Protein AF-O46902-F1 (afdb_monomer)

Sequence (65 aa):
MTTNLDSTQLEKLTDTDINDTVLKLKKELFELRLQKATRQEIKPHLFKQKKKLIAKLLTIKSKKS

Radius of gyration: 13.1 Å; Cα contacts (8 Å, |Δi|>4): 25; chains: 1; bounding box: 18×36×33 Å

InterPro domains:
  IPR001854 Large ribosomal subunit protein uL29 [MF_00374] (5-64)
  IPR001854 Large ribosomal subunit protein uL29 [PF00831] (9-64)
  IPR001854 Large ribosomal subunit protein uL29 [TIGR00012] (9-64)
  IPR001854 Large ribosomal subunit protein uL29 [cd00427] (8-64)
  IPR036049 Large ribosomal subunit protein uL29 superfamily [G3DSA:1.10.287.310] (6-65)
  IPR036049 Large ribosomal subunit protein uL29 superfamily [SSF46561] (7-64)
  IPR050063 Universal ribosomal protein uL29 [PTHR10916] (8-64)

Organism: Guillardia theta (NCBI:txid55529)

Mean predicted aligned error: 5.96 Å

Nearest PDB structures (foldseek):
  6c5l-assembly2_D2  TM=9.394E-01  e=1.912E-02  Thermus thermophilus
  6vwm-assembly1_W  TM=9.274E-01  e=2.155E-02  Escherichia coli
  4v7j-assembly2_B2  TM=9.400E-01  e=2.030E-02  Thermus thermophilus HB8
  7m4v-assembly1_X  TM=9.303E-01  e=3.473E-02  Acinetobacter baumannii AB0057
  7ryg-assembly1_X  TM=9.256E-01  e=5.599E-02  Acinetobacter baumannii AB0057

pLDDT: mean 87.56, std 13.62, range [36.59, 97.19]

Secondary structure (DSSP, 8-state):
------HHHHHTS-HHHHHHHHHHHHHHHHHHHHHHHTT----THHHHHHHHHHHHHHHHHHHH-

Solvent-accessible surface area (backbone atoms only — not comparable to full-atom values): 3952 Å² total; per-residue (Å²): 132,87,71,79,80,47,70,75,65,63,71,72,53,50,74,66,55,48,51,52,50,44,52,52,48,52,50,54,52,48,51,55,51,50,39,55,74,72,69,48,97,73,67,75,65,53,60,57,52,49,53,51,50,45,52,53,48,53,52,51,55,61,71,75,106

Foldseek 3Di:
DPPPCPLVNLLPDDPVRLVVVLVVLVVVLVVQVVCVVVVHDHDVCSNVVSVVSNVSSVVSSVVVD

Structure (mmCIF, N/CA/C/O backbone):
data_AF-O46902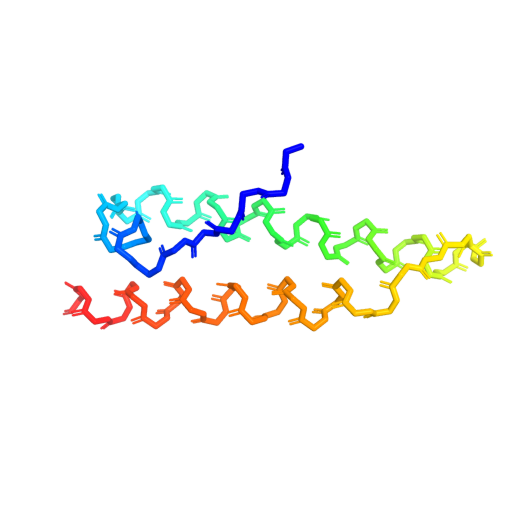-F1
#
_entry.id   AF-O46902-F1
#
loop_
_atom_site.group_PDB
_atom_site.id
_atom_site.type_symbol
_atom_site.label_atom_id
_atom_site.label_alt_id
_atom_site.label_comp_id
_atom_site.label_asym_id
_atom_site.label_entity_id
_atom_site.label_seq_id
_atom_site.pdbx_PDB_ins_code
_atom_site.Cartn_x
_atom_site.Cartn_y
_atom_site.Cartn_z
_atom_site.occupancy
_atom_site.B_iso_or_equiv
_atom_site.auth_seq_id
_atom_site.auth_comp_id
_atom_site.auth_asym_id
_atom_site.auth_atom_id
_atom_site.pdbx_PDB_model_num
ATOM 1 N N . MET A 1 1 ? -16.149 -7.202 -5.177 1.00 36.59 1 MET A N 1
ATOM 2 C CA . MET A 1 1 ? -15.945 -6.335 -6.356 1.00 36.59 1 MET A CA 1
ATOM 3 C C . MET A 1 1 ? -14.476 -5.922 -6.451 1.00 36.59 1 MET A C 1
ATOM 5 O O . MET A 1 1 ? -14.090 -4.931 -5.846 1.00 36.59 1 MET A O 1
ATOM 9 N N . THR A 1 2 ? -13.626 -6.688 -7.144 1.00 41.66 2 THR A N 1
ATOM 10 C CA . THR A 1 2 ? -12.299 -6.197 -7.561 1.00 41.66 2 THR A CA 1
ATOM 11 C C . THR A 1 2 ? -12.501 -5.335 -8.796 1.00 41.66 2 THR A C 1
ATOM 13 O O . THR A 1 2 ? -12.402 -5.813 -9.922 1.00 41.66 2 THR A O 1
ATOM 16 N N . THR A 1 3 ? -12.866 -4.074 -8.588 1.00 48.56 3 THR A N 1
ATOM 17 C CA . THR A 1 3 ? -12.845 -3.091 -9.665 1.00 48.56 3 THR A CA 1
ATOM 18 C C . THR A 1 3 ? -11.381 -2.867 -10.036 1.00 48.56 3 THR A C 1
ATOM 20 O O . THR A 1 3 ? -10.619 -2.237 -9.299 1.00 48.56 3 THR A O 1
ATOM 23 N N . ASN A 1 4 ? -10.955 -3.451 -11.160 1.00 56.91 4 ASN A N 1
ATOM 24 C CA . ASN A 1 4 ? -9.815 -2.927 -11.900 1.00 56.91 4 ASN A CA 1
ATOM 25 C C . ASN A 1 4 ? -10.184 -1.483 -12.232 1.00 56.91 4 ASN A C 1
ATOM 27 O O . ASN A 1 4 ? -11.034 -1.231 -13.075 1.00 56.91 4 ASN A O 1
ATOM 31 N N . LEU A 1 5 ? -9.652 -0.545 -11.452 1.00 60.59 5 LEU A N 1
ATOM 32 C CA . LEU A 1 5 ? -9.890 0.873 -11.656 1.00 60.59 5 LEU A CA 1
ATOM 33 C C . LEU A 1 5 ? -9.036 1.299 -12.853 1.00 60.59 5 LEU A C 1
ATOM 35 O O . LEU A 1 5 ? -7.866 1.696 -12.715 1.00 60.59 5 LEU A O 1
ATOM 39 N N . ASP A 1 6 ? -9.611 1.111 -14.038 1.00 63.38 6 ASP A N 1
ATOM 40 C CA . ASP A 1 6 ? -9.002 1.469 -15.309 1.00 63.38 6 ASP A CA 1
ATOM 41 C C . ASP A 1 6 ? -8.638 2.959 -15.290 1.00 63.38 6 ASP A C 1
ATOM 43 O O . ASP A 1 6 ? -9.306 3.784 -14.661 1.00 63.38 6 ASP A O 1
ATOM 47 N N . SER A 1 7 ? -7.506 3.321 -15.903 1.00 68.19 7 SER A N 1
ATOM 48 C CA . SER A 1 7 ? -7.011 4.714 -15.942 1.00 68.19 7 SER A CA 1
ATOM 49 C C . SER A 1 7 ? -8.077 5.707 -16.384 1.00 68.19 7 SER A C 1
ATOM 51 O O . SER A 1 7 ? -8.200 6.763 -15.775 1.00 68.19 7 SER A O 1
ATOM 53 N N . THR A 1 8 ? -8.895 5.313 -17.353 1.00 71.50 8 THR A N 1
ATOM 54 C CA . THR A 1 8 ? -9.977 6.121 -17.918 1.00 71.50 8 THR A CA 1
ATOM 55 C C . THR A 1 8 ? -11.061 6.470 -16.901 1.00 71.50 8 THR A C 1
ATOM 57 O O . THR A 1 8 ? -11.606 7.570 -16.936 1.00 71.50 8 THR A O 1
ATOM 60 N N . GLN A 1 9 ? -11.380 5.563 -15.974 1.00 75.25 9 GLN A N 1
ATOM 61 C CA . GLN A 1 9 ? -12.356 5.829 -14.914 1.00 75.25 9 GLN A CA 1
ATOM 62 C C . GLN A 1 9 ? -11.789 6.789 -13.871 1.00 75.25 9 GLN A C 1
ATOM 64 O O . GLN A 1 9 ? -12.521 7.595 -13.304 1.00 75.25 9 GLN A O 1
ATOM 69 N N . LEU A 1 10 ? -10.478 6.712 -13.637 1.00 74.25 10 LEU A N 1
ATOM 70 C CA . LEU A 1 10 ? -9.811 7.489 -12.604 1.00 74.25 10 LEU A CA 1
ATOM 71 C C . LEU A 1 10 ? -9.667 8.973 -12.973 1.00 74.25 10 LEU A C 1
ATOM 73 O O . LEU A 1 10 ? -9.682 9.829 -12.096 1.00 74.25 10 LEU A O 1
ATOM 77 N N . GLU A 1 11 ? -9.552 9.273 -14.266 1.00 75.25 11 GLU A N 1
ATOM 78 C CA . GLU A 1 11 ? -9.429 10.640 -14.791 1.00 75.25 11 GLU A CA 1
ATOM 79 C C . GLU A 1 11 ? -10.751 11.423 -14.762 1.00 75.25 11 GLU A C 1
ATOM 81 O O . GLU A 1 11 ? -10.731 12.650 -14.748 1.00 75.25 11 GLU A O 1
ATOM 86 N N . LYS A 1 12 ? -11.903 10.737 -14.707 1.00 82.31 12 LYS A N 1
ATOM 87 C CA . LYS A 1 12 ? -13.234 11.374 -14.667 1.00 82.31 12 LYS A CA 1
ATOM 88 C C . LYS A 1 12 ? -13.671 11.833 -13.272 1.00 82.31 12 LYS A C 1
ATOM 90 O O . LYS A 1 12 ? -14.692 12.502 -13.153 1.00 82.31 12 LYS A O 1
ATOM 95 N N . LEU A 1 13 ? -12.946 11.445 -12.225 1.00 80.94 13 LEU A N 1
ATOM 96 C CA . LEU A 1 13 ? -13.295 11.769 -10.842 1.00 80.94 13 LEU A CA 1
ATOM 97 C C . LEU A 1 13 ? -13.077 13.261 -10.550 1.00 80.94 13 LEU A C 1
ATOM 99 O O . LEU A 1 13 ? -12.140 13.895 -11.047 1.00 80.94 13 LEU A O 1
ATOM 103 N N . THR A 1 14 ? -13.945 13.828 -9.714 1.00 88.31 14 THR A N 1
ATOM 104 C CA . THR A 1 14 ? -13.743 15.184 -9.194 1.00 88.31 14 THR A CA 1
ATOM 105 C C . THR A 1 14 ? -12.625 15.191 -8.148 1.00 88.31 14 THR A C 1
ATOM 107 O O . THR A 1 14 ? -12.215 14.146 -7.640 1.00 88.31 14 THR A O 1
ATOM 110 N N . ASP A 1 15 ? -12.099 16.369 -7.807 1.00 89.94 15 ASP A N 1
ATOM 111 C CA . ASP A 1 15 ? -10.994 16.456 -6.840 1.00 89.94 15 ASP A CA 1
ATOM 112 C C . ASP A 1 15 ? -11.422 15.980 -5.448 1.00 89.94 15 ASP A C 1
ATOM 114 O O . ASP A 1 15 ? -10.620 15.394 -4.717 1.00 89.94 15 ASP A O 1
ATOM 118 N N . THR A 1 16 ? -12.695 16.190 -5.101 1.00 91.06 16 THR A N 1
ATOM 119 C CA . THR A 1 16 ? -13.328 15.668 -3.888 1.00 91.06 16 THR A CA 1
ATOM 120 C C . THR A 1 16 ? -13.367 14.145 -3.909 1.00 91.06 16 THR A C 1
ATOM 122 O O . THR A 1 16 ? -12.854 13.526 -2.978 1.00 91.06 16 THR A O 1
ATOM 125 N N . ASP A 1 17 ? -13.820 13.533 -5.007 1.00 91.38 17 ASP A N 1
ATOM 126 C CA . ASP A 1 17 ? -13.869 12.070 -5.118 1.00 91.38 17 ASP A CA 1
ATOM 127 C C . ASP A 1 17 ? -12.465 11.444 -5.057 1.00 91.38 17 ASP A C 1
ATOM 129 O O . ASP A 1 17 ? -12.257 10.379 -4.465 1.00 91.38 17 ASP A O 1
ATOM 133 N N . ILE A 1 18 ? -11.460 12.107 -5.642 1.00 92.06 18 ILE A N 1
ATOM 134 C CA . ILE A 1 18 ? -10.061 11.674 -5.544 1.00 92.06 18 ILE A CA 1
ATOM 135 C C . ILE A 1 18 ? -9.596 11.701 -4.082 1.00 92.06 18 ILE A C 1
ATOM 137 O O . ILE A 1 18 ? -8.975 10.746 -3.612 1.00 92.06 18 ILE A O 1
ATOM 141 N N . ASN A 1 19 ? -9.898 12.762 -3.332 1.00 92.69 19 ASN A N 1
ATOM 142 C CA . ASN A 1 19 ? -9.513 12.846 -1.922 1.00 92.69 19 ASN A CA 1
ATOM 143 C C . ASN A 1 19 ? -10.220 11.778 -1.071 1.00 92.69 19 ASN A C 1
ATOM 145 O O . ASN A 1 19 ? -9.565 11.118 -0.257 1.00 92.69 19 ASN A O 1
ATOM 149 N N . ASP A 1 20 ? -11.512 11.548 -1.304 1.00 94.06 20 ASP A N 1
ATOM 150 C CA . ASP A 1 20 ? -12.307 10.550 -0.584 1.00 94.06 20 ASP A CA 1
ATOM 151 C C . ASP A 1 20 ? -11.826 9.125 -0.867 1.00 94.06 20 ASP A C 1
ATOM 153 O O . ASP A 1 20 ? -11.648 8.310 0.047 1.00 94.06 20 ASP A O 1
ATOM 157 N N . THR A 1 21 ? -11.523 8.821 -2.131 1.00 92.19 21 THR A N 1
ATOM 158 C CA . THR A 1 21 ? -10.945 7.527 -2.513 1.00 92.19 21 THR A CA 1
ATOM 159 C C . THR A 1 21 ? -9.550 7.328 -1.922 1.00 92.19 21 THR A C 1
ATOM 161 O O . THR A 1 21 ? -9.259 6.242 -1.413 1.00 92.19 21 THR A O 1
ATOM 164 N N . VAL A 1 22 ? -8.699 8.361 -1.892 1.00 94.62 22 VAL A N 1
ATOM 165 C CA . VAL A 1 22 ? -7.398 8.305 -1.202 1.00 94.62 22 VAL A CA 1
ATOM 166 C C . VAL A 1 22 ? -7.584 8.029 0.292 1.00 94.62 22 VAL A C 1
ATOM 168 O O . VAL A 1 22 ? -6.868 7.189 0.846 1.00 94.62 22 VAL A O 1
ATOM 171 N N . LEU A 1 23 ? -8.541 8.688 0.953 1.00 96.06 23 LEU A N 1
ATOM 172 C CA . LEU A 1 23 ? -8.833 8.462 2.370 1.00 96.06 23 LEU A CA 1
ATOM 173 C C . LEU A 1 23 ? -9.291 7.019 2.621 1.00 96.06 23 LEU A C 1
ATOM 175 O O . LEU A 1 23 ? -8.788 6.365 3.538 1.00 96.06 23 LEU A O 1
ATOM 179 N N . LYS A 1 24 ? -10.174 6.486 1.770 1.00 95.25 24 LYS A N 1
ATOM 180 C CA . LYS A 1 24 ? -10.629 5.090 1.831 1.00 95.25 24 LYS A CA 1
ATOM 181 C C . LYS A 1 24 ? -9.473 4.100 1.663 1.00 95.25 24 LYS A C 1
ATOM 183 O O . LYS A 1 24 ? -9.325 3.193 2.477 1.00 95.25 24 LYS A O 1
ATOM 188 N N . LEU A 1 25 ? -8.599 4.305 0.676 1.00 94.94 25 LEU A N 1
ATOM 189 C CA . LEU A 1 25 ? -7.430 3.444 0.455 1.00 94.94 25 LEU A CA 1
ATOM 190 C C . LEU A 1 25 ? -6.428 3.503 1.617 1.00 94.94 25 LEU A C 1
ATOM 192 O O . LEU A 1 25 ? -5.810 2.491 1.949 1.00 94.94 25 LEU A O 1
ATOM 196 N N . LYS A 1 26 ? -6.261 4.668 2.258 1.00 96.25 26 LYS A N 1
ATOM 197 C CA . LYS A 1 26 ? -5.432 4.803 3.466 1.00 96.25 26 LYS A CA 1
ATOM 198 C C . LYS A 1 26 ? -6.020 4.031 4.650 1.00 96.25 26 LYS A C 1
ATOM 200 O O . LYS A 1 26 ? -5.253 3.377 5.354 1.00 96.25 26 LYS A O 1
ATOM 205 N N . LYS A 1 27 ? -7.346 4.055 4.837 1.00 96.94 27 LYS A N 1
ATOM 206 C CA . LYS A 1 27 ? -8.040 3.228 5.842 1.00 96.94 27 LYS A CA 1
ATOM 207 C C . LYS A 1 27 ? -7.836 1.7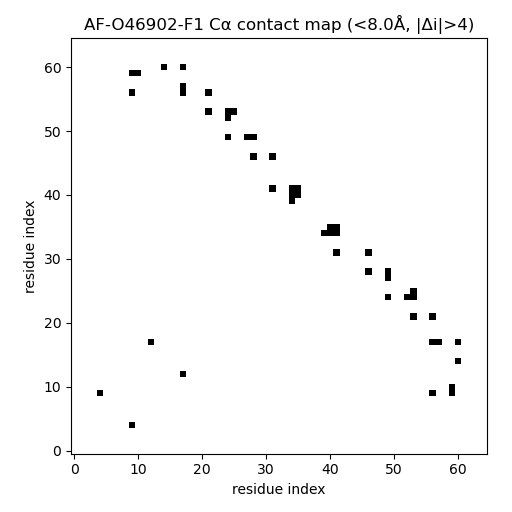37 5.570 1.00 96.94 27 LYS A C 1
ATOM 209 O O . LYS A 1 27 ? -7.401 1.015 6.453 1.00 96.94 27 LYS A O 1
ATOM 214 N N . GLU A 1 28 ? -8.019 1.287 4.331 1.00 95.25 28 GLU A N 1
ATOM 215 C CA . GLU A 1 28 ? -7.758 -0.112 3.956 1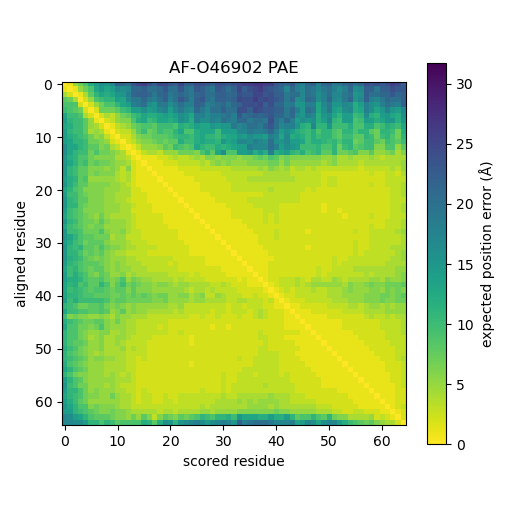.00 95.25 28 GLU A CA 1
ATOM 216 C C . GLU A 1 28 ? -6.296 -0.522 4.208 1.00 95.25 28 GLU A C 1
ATOM 218 O O . GLU A 1 28 ? -6.019 -1.634 4.649 1.00 95.25 28 GLU A O 1
ATOM 223 N N . LEU A 1 29 ? -5.338 0.380 3.966 1.00 96.19 29 LEU A N 1
ATOM 224 C CA . LEU A 1 29 ? -3.931 0.128 4.274 1.00 96.19 29 LEU A CA 1
ATOM 225 C C . LEU A 1 29 ? -3.678 0.015 5.784 1.00 96.19 29 LEU A C 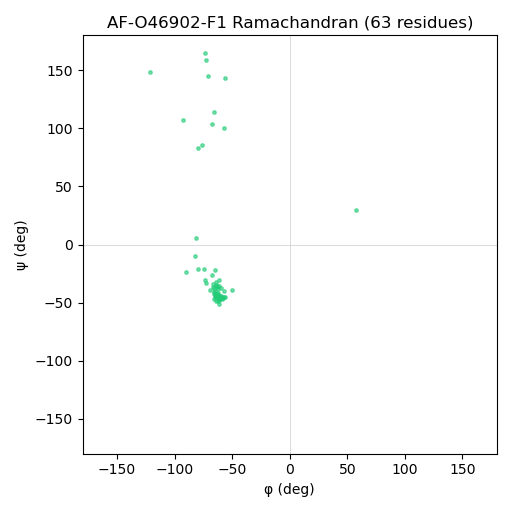1
ATOM 227 O O . LEU A 1 29 ? -2.802 -0.749 6.190 1.00 96.19 29 LEU A O 1
ATOM 231 N N . PHE A 1 30 ? -4.410 0.775 6.601 1.00 96.88 30 PHE A N 1
ATOM 232 C CA . PHE A 1 30 ? -4.368 0.675 8.057 1.00 96.88 30 PHE A CA 1
ATOM 233 C C . PHE A 1 30 ? -4.916 -0.675 8.534 1.00 96.88 30 PHE A C 1
ATOM 235 O O . PHE A 1 30 ? -4.216 -1.367 9.268 1.00 96.88 30 PHE A O 1
ATOM 242 N N . GLU A 1 31 ? -6.068 -1.108 8.019 1.00 96.25 31 GLU A N 1
ATOM 243 C CA . GLU A 1 31 ? -6.635 -2.431 8.316 1.00 96.25 31 GLU A CA 1
ATOM 244 C C . GLU A 1 31 ? -5.669 -3.563 7.952 1.00 96.25 31 GLU A C 1
ATOM 246 O O . GLU A 1 31 ? -5.397 -4.443 8.762 1.00 96.25 31 GLU A O 1
ATOM 251 N N . LEU A 1 32 ? -5.043 -3.506 6.771 1.00 96.00 32 LEU A N 1
ATOM 252 C CA . LEU A 1 32 ? -4.042 -4.504 6.377 1.00 96.00 32 LEU A CA 1
ATOM 253 C C . LEU A 1 32 ? -2.829 -4.530 7.325 1.00 96.00 32 LEU A C 1
ATOM 255 O O . LEU A 1 32 ? -2.261 -5.595 7.574 1.00 96.00 32 LEU A O 1
ATOM 259 N N . ARG A 1 33 ? -2.403 -3.375 7.859 1.00 96.69 33 ARG A N 1
ATOM 260 C CA . ARG A 1 33 ? -1.323 -3.313 8.863 1.00 96.69 33 ARG A CA 1
ATOM 261 C C . ARG A 1 33 ? -1.769 -3.898 10.198 1.00 96.69 33 ARG A C 1
ATOM 263 O O . ARG A 1 33 ? -0.968 -4.590 10.820 1.00 96.69 33 ARG A O 1
ATOM 270 N N . LEU A 1 34 ? -3.011 -3.647 10.606 1.00 96.81 34 LEU A N 1
ATOM 271 C CA . LEU A 1 34 ? -3.593 -4.214 11.819 1.00 96.81 34 LEU A CA 1
ATOM 272 C C . LEU A 1 34 ? -3.668 -5.742 11.721 1.00 96.81 34 LEU A C 1
ATOM 274 O O . LEU A 1 34 ? -3.142 -6.422 12.595 1.00 96.81 34 LEU A O 1
ATOM 278 N N . GLN A 1 35 ? -4.194 -6.279 10.616 1.00 96.31 35 GLN A N 1
ATOM 279 C CA . GLN A 1 35 ? -4.234 -7.723 10.340 1.00 96.31 35 GLN A CA 1
ATOM 280 C C . GLN A 1 35 ? -2.832 -8.353 10.353 1.00 96.31 35 GLN A C 1
ATOM 282 O O . GLN A 1 35 ? -2.624 -9.432 10.907 1.00 96.31 35 GLN A O 1
ATOM 287 N N . LYS A 1 36 ? -1.833 -7.655 9.791 1.00 95.81 36 LYS A N 1
ATOM 288 C CA . LYS A 1 36 ? -0.429 -8.088 9.859 1.00 95.81 36 LYS A CA 1
ATOM 289 C C . LYS A 1 36 ? 0.082 -8.140 11.301 1.00 95.81 36 LYS A C 1
ATOM 291 O O . LYS A 1 36 ? 0.790 -9.078 11.658 1.00 95.81 36 LYS A O 1
ATOM 296 N N . ALA A 1 37 ? -0.241 -7.132 12.109 1.00 96.88 37 ALA A N 1
ATOM 297 C CA . ALA A 1 37 ? 0.187 -7.050 13.502 1.00 96.88 37 ALA A CA 1
ATOM 298 C C . ALA A 1 37 ? -0.454 -8.148 14.367 1.00 96.88 37 ALA A C 1
ATOM 300 O O . ALA A 1 37 ? 0.221 -8.723 15.217 1.00 96.88 37 ALA A O 1
ATOM 301 N N . THR A 1 38 ? -1.714 -8.502 14.100 1.00 97.19 38 THR A N 1
ATOM 302 C CA . THR A 1 38 ? -2.442 -9.585 14.784 1.00 97.19 38 THR A CA 1
ATOM 303 C C . THR A 1 38 ? -2.122 -10.983 14.243 1.00 97.19 38 THR A C 1
ATOM 305 O O . THR A 1 38 ? -2.729 -11.955 14.685 1.00 97.19 38 THR A O 1
ATOM 308 N N . ARG A 1 39 ? -1.153 -11.107 13.319 1.00 94.00 39 ARG A N 1
ATOM 309 C CA . ARG A 1 39 ? -0.735 -12.368 12.674 1.00 94.00 39 ARG A CA 1
ATOM 310 C C . ARG A 1 39 ? -1.875 -13.099 11.950 1.00 94.00 39 ARG A C 1
ATOM 312 O O . ARG A 1 39 ? -1.850 -14.321 11.844 1.00 94.00 39 ARG A O 1
ATOM 319 N N . GLN A 1 40 ? -2.857 -12.357 11.443 1.00 95.12 40 GLN A N 1
ATOM 320 C CA . GLN A 1 40 ? -3.910 -12.915 10.597 1.00 95.12 40 GLN A CA 1
ATOM 321 C C . GLN A 1 40 ? -3.372 -13.254 9.203 1.00 95.12 40 GLN A C 1
ATOM 323 O O . GLN A 1 40 ? -2.361 -12.708 8.749 1.00 95.12 40 GLN A O 1
ATOM 328 N N . GLU A 1 41 ? -4.076 -14.140 8.499 1.00 94.44 41 GLU A N 1
ATOM 329 C CA . GLU A 1 41 ? -3.772 -14.448 7.106 1.00 94.44 41 GLU A CA 1
ATOM 330 C C . GLU A 1 41 ? -4.017 -13.222 6.221 1.00 94.44 41 GLU A C 1
ATOM 332 O O . GLU A 1 41 ? -5.141 -12.754 6.040 1.00 94.44 41 GLU A O 1
ATOM 337 N N . ILE A 1 42 ? -2.939 -12.696 5.644 1.00 94.19 42 ILE A N 1
ATOM 338 C CA . ILE A 1 42 ? -2.959 -11.514 4.783 1.00 94.19 42 ILE A CA 1
ATOM 339 C C . ILE A 1 42 ? -2.395 -11.850 3.409 1.00 94.19 42 ILE A C 1
ATOM 341 O O . ILE A 1 42 ? -1.470 -12.646 3.268 1.00 94.19 42 ILE A O 1
ATOM 345 N N . LYS A 1 43 ? -2.896 -11.171 2.377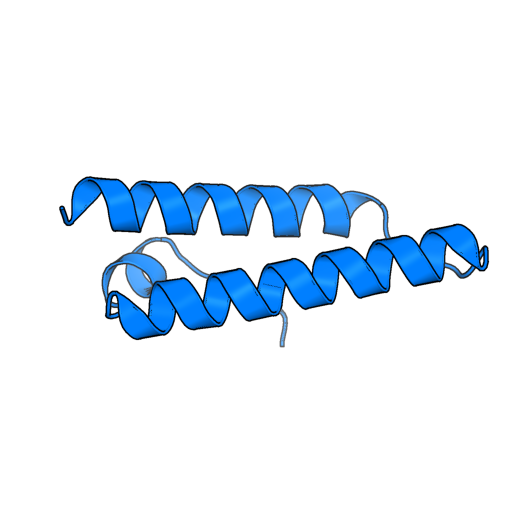 1.00 94.12 43 LYS A N 1
ATOM 346 C CA . LYS A 1 43 ? -2.360 -11.258 1.013 1.00 94.12 43 LYS A CA 1
ATOM 347 C C . LYS A 1 43 ? -1.312 -10.152 0.798 1.00 94.12 43 LYS A C 1
ATOM 349 O O . LYS A 1 43 ? -1.699 -8.989 0.644 1.00 94.12 43 LYS A O 1
ATOM 354 N N . PRO A 1 44 ? 0.006 -10.451 0.730 1.00 93.12 44 PRO A N 1
ATOM 355 C CA . PRO A 1 44 ? 1.050 -9.415 0.715 1.00 93.12 44 PRO A CA 1
ATOM 356 C C . PRO A 1 44 ? 0.973 -8.455 -0.482 1.00 93.12 44 PRO A C 1
ATOM 358 O O . PRO A 1 44 ? 1.309 -7.274 -0.368 1.00 93.12 44 PRO A O 1
ATOM 361 N N . HIS A 1 45 ? 0.483 -8.926 -1.633 1.00 94.94 45 HIS A N 1
ATOM 362 C CA . HIS A 1 45 ? 0.340 -8.104 -2.836 1.00 94.94 45 HIS A CA 1
ATOM 363 C C . HIS A 1 45 ? -0.679 -6.964 -2.675 1.00 94.94 45 HIS A C 1
ATOM 365 O O . HIS A 1 45 ? -0.574 -5.963 -3.389 1.00 94.94 45 HIS A O 1
ATOM 371 N N . LEU A 1 46 ? -1.618 -7.060 -1.722 1.00 94.31 46 LEU A N 1
ATOM 372 C CA . LEU A 1 46 ? -2.601 -6.005 -1.469 1.00 94.31 46 LEU A CA 1
ATOM 373 C C . LEU A 1 46 ? -1.922 -4.702 -1.037 1.00 94.31 46 LEU A C 1
ATOM 375 O O . LEU A 1 46 ? -2.297 -3.638 -1.520 1.00 94.31 46 LEU A O 1
ATOM 379 N N . PHE A 1 47 ? -0.851 -4.761 -0.236 1.00 95.56 47 PHE A N 1
ATOM 380 C CA . PHE A 1 47 ? -0.081 -3.562 0.118 1.00 95.56 47 PHE A CA 1
ATOM 381 C C . PHE A 1 47 ? 0.457 -2.845 -1.123 1.00 95.56 47 PHE A C 1
ATOM 383 O O . PHE A 1 47 ? 0.342 -1.623 -1.234 1.00 95.56 47 PHE A O 1
ATOM 390 N N . LYS A 1 48 ? 1.033 -3.600 -2.069 1.00 94.44 48 LYS A N 1
ATOM 391 C CA . LYS A 1 48 ? 1.584 -3.054 -3.318 1.00 94.44 48 LYS A CA 1
ATOM 392 C C . LYS A 1 48 ? 0.478 -2.459 -4.190 1.00 94.44 48 LYS A C 1
ATOM 394 O O . LYS A 1 48 ? 0.639 -1.347 -4.686 1.00 94.44 48 LYS A O 1
ATOM 399 N N . GLN A 1 49 ? -0.646 -3.161 -4.335 1.00 93.31 49 GLN A N 1
ATOM 400 C CA . GLN A 1 49 ? -1.795 -2.689 -5.111 1.00 93.31 49 GLN A CA 1
ATOM 401 C C . GLN A 1 49 ? -2.370 -1.387 -4.541 1.00 93.31 49 GLN A C 1
ATOM 403 O O . GLN A 1 49 ? -2.484 -0.405 -5.271 1.00 93.31 49 GLN A O 1
ATOM 408 N N . LYS A 1 50 ? -2.656 -1.332 -3.233 1.00 93.25 50 LYS A N 1
ATOM 409 C CA . LYS A 1 50 ? -3.229 -0.140 -2.586 1.00 93.25 50 LYS A CA 1
ATOM 410 C C . LYS A 1 50 ? -2.281 1.059 -2.653 1.00 93.25 50 LYS A C 1
ATOM 412 O O . LYS A 1 50 ? -2.712 2.147 -3.020 1.00 93.25 50 LYS A O 1
ATOM 417 N N . LYS A 1 51 ? -0.977 0.862 -2.407 1.00 94.62 51 LYS A N 1
ATOM 418 C CA . LYS A 1 51 ? 0.040 1.920 -2.573 1.00 94.62 51 LYS A CA 1
ATOM 419 C C . LYS A 1 51 ? 0.099 2.447 -4.010 1.00 94.62 51 LYS A C 1
ATOM 421 O O . LYS A 1 51 ? 0.131 3.659 -4.205 1.00 94.62 51 LYS A O 1
ATOM 426 N N . LYS A 1 52 ? 0.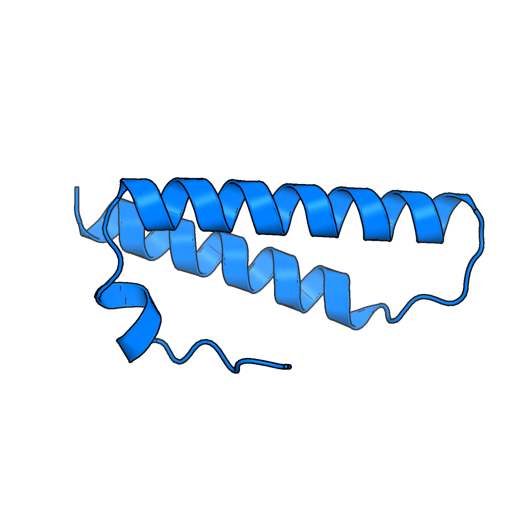074 1.554 -5.009 1.00 93.69 52 LYS A N 1
ATOM 427 C CA . LYS A 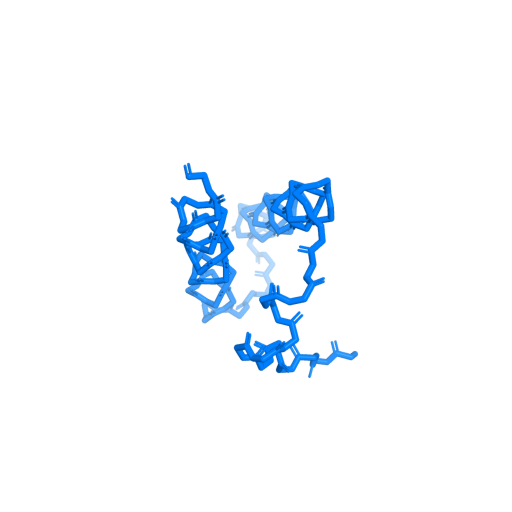1 52 ? 0.070 1.931 -6.432 1.00 93.69 52 LYS A CA 1
ATOM 428 C C . LYS A 1 52 ? -1.175 2.748 -6.796 1.00 93.69 52 LYS A C 1
ATOM 430 O O . LYS A 1 52 ? -1.051 3.735 -7.512 1.00 93.69 52 LYS A O 1
ATOM 435 N N . LEU A 1 53 ? -2.350 2.369 -6.289 1.00 92.12 53 LEU A N 1
ATOM 436 C CA . LEU A 1 53 ? -3.598 3.109 -6.513 1.00 92.12 53 LEU A CA 1
ATOM 437 C C . LEU A 1 53 ? -3.553 4.514 -5.901 1.00 92.12 53 LEU A C 1
ATOM 439 O O . LEU A 1 53 ? -3.899 5.472 -6.585 1.00 92.12 53 LEU A O 1
ATOM 443 N N . ILE A 1 54 ? -3.062 4.649 -4.662 1.00 94.00 54 ILE A N 1
ATOM 444 C CA . ILE A 1 54 ? -2.884 5.960 -4.013 1.00 94.00 54 ILE A CA 1
ATOM 445 C C . ILE A 1 54 ? -1.947 6.846 -4.843 1.00 94.00 54 ILE A C 1
ATOM 447 O O . ILE A 1 54 ? -2.282 7.995 -5.111 1.00 94.00 54 ILE A O 1
ATOM 451 N N . ALA A 1 55 ? -0.801 6.318 -5.287 1.00 93.81 55 ALA A N 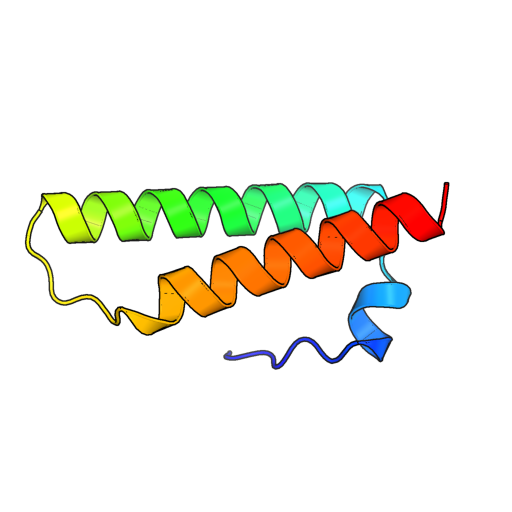1
ATOM 452 C CA . ALA A 1 55 ? 0.129 7.071 -6.128 1.00 93.81 55 ALA A CA 1
ATOM 453 C C . ALA A 1 55 ? -0.532 7.535 -7.436 1.00 93.81 55 ALA A C 1
ATOM 455 O O . ALA A 1 55 ? -0.433 8.707 -7.779 1.00 93.81 55 ALA A O 1
ATOM 456 N N . LYS A 1 56 ? -1.275 6.650 -8.117 1.00 91.69 56 LYS A N 1
ATOM 457 C CA . LYS A 1 56 ? -1.993 6.973 -9.362 1.00 91.69 56 LYS A CA 1
ATOM 458 C C . LYS A 1 56 ? -3.011 8.105 -9.161 1.00 91.69 56 LYS A C 1
ATOM 460 O O . LYS A 1 56 ? -3.044 9.033 -9.963 1.00 91.69 56 LYS A O 1
ATOM 465 N N . LEU A 1 57 ? -3.793 8.051 -8.081 1.00 91.31 57 LEU A N 1
ATOM 466 C CA . LEU A 1 57 ? -4.757 9.094 -7.708 1.00 91.31 57 LEU A CA 1
ATOM 467 C C . LEU A 1 57 ? -4.077 10.445 -7.455 1.00 91.31 57 LEU A C 1
ATOM 469 O O . LEU A 1 57 ? -4.522 11.467 -7.971 1.00 91.31 57 LEU A O 1
ATOM 473 N N . LEU A 1 58 ? -2.970 10.451 -6.705 1.00 92.81 58 LEU A N 1
ATOM 474 C CA . LEU A 1 58 ? -2.207 11.671 -6.429 1.00 92.81 58 LEU A CA 1
ATOM 475 C C . LEU A 1 58 ? -1.574 12.255 -7.697 1.00 92.81 58 LEU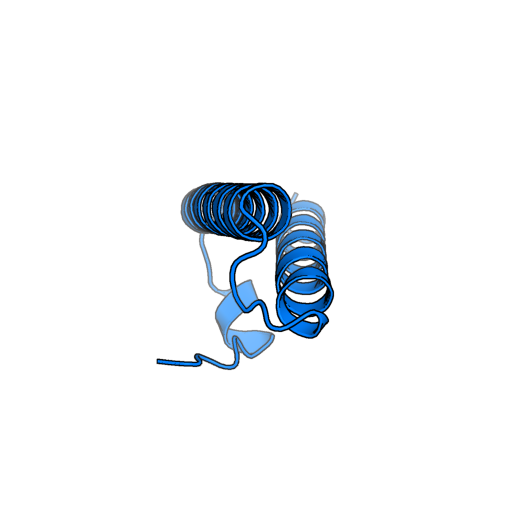 A C 1
ATOM 477 O O . LEU A 1 58 ? -1.574 13.470 -7.867 1.00 92.81 58 LEU A O 1
ATOM 481 N N . THR A 1 59 ? -1.087 11.409 -8.611 1.00 92.56 59 THR A N 1
ATOM 482 C CA . THR A 1 59 ? -0.580 11.858 -9.913 1.00 92.56 59 THR A CA 1
ATOM 483 C C . THR A 1 59 ? -1.678 12.509 -10.750 1.00 92.56 59 THR A C 1
ATOM 485 O O . THR A 1 59 ? -1.437 13.560 -11.330 1.00 92.56 59 THR A O 1
ATOM 488 N N . ILE A 1 60 ? -2.881 11.929 -10.805 1.00 90.38 60 ILE A N 1
ATOM 489 C CA . ILE A 1 60 ? -4.011 12.516 -11.548 1.00 90.38 60 ILE A CA 1
ATOM 490 C C . ILE A 1 60 ? -4.418 13.858 -10.942 1.00 90.38 60 ILE A C 1
ATOM 492 O O . ILE A 1 60 ? -4.541 14.834 -11.674 1.00 90.38 60 ILE A O 1
ATOM 496 N N . LYS A 1 61 ? -4.532 13.935 -9.611 1.00 90.44 61 LYS A N 1
ATOM 497 C CA . LYS A 1 61 ? -4.810 15.196 -8.911 1.00 90.44 61 LYS A CA 1
ATOM 498 C C . LYS A 1 61 ? -3.775 16.272 -9.248 1.00 90.44 61 LYS A C 1
ATOM 500 O O . LYS A 1 61 ? -4.141 17.400 -9.543 1.00 90.44 61 LYS A O 1
ATOM 505 N N . SER A 1 62 ? -2.491 15.909 -9.244 1.00 91.44 62 SER A N 1
ATOM 506 C CA . SER A 1 62 ? -1.399 16.828 -9.578 1.00 91.44 62 SER A CA 1
ATOM 507 C C . SER A 1 62 ? -1.387 17.263 -11.043 1.00 91.44 62 SER A C 1
ATOM 509 O O . SER A 1 62 ? -0.836 18.315 -11.321 1.00 91.44 62 SER A O 1
ATOM 511 N N . LYS A 1 63 ? -1.925 16.460 -11.970 1.00 90.00 63 LYS A N 1
ATOM 512 C CA . LYS A 1 63 ? -2.039 16.822 -13.393 1.00 90.00 63 LYS A CA 1
ATOM 513 C C . LYS A 1 63 ? -3.216 17.755 -13.687 1.00 90.00 63 LYS A C 1
ATOM 515 O O . LYS A 1 63 ? -3.253 18.341 -14.761 1.00 90.00 63 LYS A O 1
ATOM 520 N N . LYS A 1 64 ? -4.211 17.790 -12.797 1.00 84.81 64 LYS A N 1
ATOM 521 C CA . LYS A 1 64 ? -5.428 18.596 -12.944 1.00 84.81 64 LYS A CA 1
ATOM 522 C C . LYS A 1 64 ? -5.281 19.999 -12.344 1.00 84.81 64 LYS A C 1
ATOM 524 O O . LYS A 1 64 ? -6.018 20.895 -12.746 1.00 84.81 64 LYS A O 1
ATOM 529 N N . SER A 1 65 ? -4.355 20.153 -11.395 1.00 75.62 65 SER A N 1
ATOM 530 C CA . SER A 1 65 ? -3.873 21.449 -10.905 1.00 75.62 65 SER A CA 1
ATOM 531 C C . SER A 1 65 ? -2.854 22.054 -11.857 1.00 75.62 65 SER A C 1
ATOM 533 O O . SER A 1 65 ? -2.719 23.292 -11.768 1.00 75.62 65 SER A O 1
#